Protein AF-A0A0D6DT10-F1 (afdb_monomer)

pLDDT: mean 92.88, std 4.4, range [56.0, 97.75]

Solvent-accessible surface area (backbone atoms only — not comparable to full-atom values): 10261 Å² total; per-residue (Å²): 108,70,69,57,16,37,72,66,61,64,54,64,32,44,37,39,39,22,54,88,89,40,65,42,34,40,38,36,36,39,40,70,41,77,90,78,71,41,82,40,77,80,42,78,51,75,41,80,28,88,82,64,59,60,49,77,50,79,49,78,62,65,81,81,64,60,88,82,42,46,68,58,55,54,50,52,54,51,54,48,50,67,77,39,36,57,45,68,47,79,48,75,49,83,52,97,52,71,89,72,42,43,78,50,74,42,73,57,76,41,91,72,73,77,83,80,85,74,94,73,61,50,49,73,91,77,64,48,75,70,54,50,56,49,48,66,69,72,52,90,57,93,44,71,52,54,36,46,30,67,60,28,47,95,36,47,66,72,53,26,53,50,51,51,63,73,70,52,136

Organism: NCBI:txid98114

Structure (mmCIF, N/CA/C/O backbone):
data_AF-A0A0D6DT10-F1
#
_entry.id   AF-A0A0D6DT10-F1
#
loop_
_atom_site.group_PDB
_atom_site.id
_atom_site.type_symbol
_atom_site.label_atom_id
_atom_site.label_alt_id
_atom_site.label_comp_id
_atom_site.label_asym_id
_atom_site.label_entity_id
_atom_site.label_seq_id
_atom_site.pdbx_PDB_ins_code
_atom_site.Cartn_x
_atom_site.Cartn_y
_atom_site.Cartn_z
_atom_site.occupancy
_atom_site.B_iso_or_equiv
_atom_site.auth_seq_id
_atom_site.auth_comp_id
_atom_site.auth_asym_id
_atom_site.auth_atom_id
_atom_site.pdbx_PDB_model_num
ATOM 1 N N . ALA A 1 1 ? -0.828 5.475 -10.434 1.00 82.50 1 ALA A N 1
ATOM 2 C CA . ALA A 1 1 ? -0.078 4.584 -11.345 1.00 82.50 1 ALA A CA 1
ATOM 3 C C . ALA A 1 1 ? -0.947 4.140 -12.520 1.00 82.50 1 ALA A C 1
ATOM 5 O O . ALA A 1 1 ? -0.648 4.538 -13.633 1.00 82.50 1 ALA A O 1
ATOM 6 N N . LEU A 1 2 ? -2.048 3.417 -12.276 1.00 87.88 2 LEU A N 1
ATOM 7 C CA . LEU A 1 2 ? -2.934 2.885 -13.324 1.00 87.88 2 LEU A CA 1
ATOM 8 C C . LEU A 1 2 ? -3.467 3.962 -14.288 1.00 87.88 2 LEU A C 1
ATOM 10 O O . LEU A 1 2 ? -3.270 3.854 -15.491 1.00 87.88 2 LEU A O 1
ATOM 14 N N . ILE A 1 3 ? -4.045 5.048 -13.764 1.00 90.94 3 ILE A N 1
ATOM 15 C CA . ILE A 1 3 ? -4.567 6.153 -14.592 1.00 90.94 3 ILE A CA 1
ATOM 16 C C . ILE A 1 3 ? -3.462 6.781 -15.460 1.00 90.94 3 ILE A C 1
ATOM 18 O O . ILE A 1 3 ? -3.667 7.004 -16.647 1.00 90.94 3 ILE A O 1
ATOM 22 N N . TRP A 1 4 ? -2.274 7.015 -14.890 1.00 90.81 4 TRP A N 1
ATOM 23 C CA . TRP A 1 4 ? -1.136 7.575 -15.630 1.00 90.81 4 TRP A CA 1
ATOM 24 C C . TRP A 1 4 ? -0.639 6.637 -16.737 1.00 90.81 4 TRP A C 1
ATOM 26 O O . TRP A 1 4 ? -0.363 7.086 -17.844 1.00 90.81 4 TRP A O 1
ATOM 36 N N . SER A 1 5 ? -0.554 5.335 -16.459 1.00 91.75 5 SER A N 1
ATOM 37 C CA . SER A 1 5 ? -0.178 4.317 -17.448 1.00 91.75 5 SER A CA 1
ATOM 38 C C . SER A 1 5 ? -1.147 4.294 -18.628 1.00 91.75 5 SER A C 1
ATOM 40 O O . SER A 1 5 ? -0.705 4.372 -19.774 1.00 91.75 5 SER A O 1
ATOM 42 N N . LYS A 1 6 ? -2.459 4.320 -18.356 1.00 90.19 6 LYS A N 1
ATOM 43 C CA . LYS A 1 6 ? -3.485 4.402 -19.399 1.00 90.19 6 LYS A CA 1
ATOM 44 C C . LYS A 1 6 ? -3.401 5.708 -20.195 1.00 90.19 6 LYS A C 1
ATOM 46 O O . LYS A 1 6 ? -3.507 5.674 -21.411 1.00 90.19 6 LYS A O 1
ATOM 51 N N . MET A 1 7 ? -3.193 6.849 -19.537 1.00 90.81 7 MET A N 1
ATOM 52 C CA . MET A 1 7 ? -3.081 8.143 -20.226 1.00 90.81 7 MET A CA 1
ATOM 53 C C . MET A 1 7 ? -1.830 8.250 -21.106 1.00 90.81 7 MET A C 1
ATOM 55 O O . MET A 1 7 ? -1.911 8.821 -22.185 1.00 90.81 7 MET A O 1
ATOM 59 N N . SER A 1 8 ? -0.690 7.726 -20.646 1.00 91.38 8 SER A N 1
ATOM 60 C CA . SER A 1 8 ? 0.584 7.814 -21.376 1.00 91.38 8 SER A CA 1
ATOM 61 C C . SER A 1 8 ? 0.714 6.757 -22.472 1.00 91.38 8 SER A C 1
ATOM 63 O O . SER A 1 8 ? 1.112 7.071 -23.584 1.00 91.38 8 SER A O 1
ATOM 65 N N . THR A 1 9 ? 0.351 5.505 -22.185 1.00 92.06 9 THR A N 1
ATOM 66 C CA . THR A 1 9 ? 0.598 4.372 -23.098 1.00 92.06 9 THR A CA 1
ATOM 67 C C . THR A 1 9 ? -0.670 3.758 -23.682 1.00 92.06 9 THR A C 1
ATOM 69 O O . THR A 1 9 ? -0.604 3.079 -24.701 1.00 92.06 9 THR A O 1
ATOM 72 N N . GLY A 1 10 ? -1.825 3.945 -23.035 1.00 91.31 10 GLY A N 1
ATOM 73 C CA . GLY A 1 10 ? -3.084 3.297 -23.417 1.00 91.31 10 GLY A CA 1
ATOM 74 C C . GLY A 1 10 ? -3.128 1.783 -23.188 1.00 91.31 10 GLY A C 1
ATOM 75 O O . GLY A 1 10 ? -4.138 1.161 -23.508 1.00 91.31 10 GLY A O 1
ATOM 76 N N . LEU A 1 11 ? -2.063 1.180 -22.650 1.00 93.38 11 LEU A N 1
ATOM 77 C CA . LEU A 1 11 ? -1.957 -0.267 -22.479 1.00 93.38 11 LEU A CA 1
ATOM 78 C C . LEU A 1 11 ? -2.567 -0.725 -21.142 1.00 93.38 11 LEU A C 1
ATOM 80 O O . LEU A 1 11 ? -2.465 -0.008 -20.142 1.00 93.38 11 LEU A O 1
ATOM 84 N N . PRO A 1 12 ? -3.185 -1.921 -21.102 1.00 94.19 12 PRO A N 1
ATOM 85 C CA . PRO A 1 12 ? -3.697 -2.497 -19.865 1.00 94.19 12 PRO A CA 1
ATOM 86 C C . PRO A 1 12 ? -2.550 -2.923 -18.937 1.00 94.19 12 PRO A C 1
ATOM 88 O O . PRO A 1 12 ? -1.416 -3.128 -19.375 1.00 94.19 12 PRO A O 1
ATOM 91 N N . ILE A 1 13 ? -2.856 -3.093 -17.651 1.00 95.38 13 ILE A N 1
ATOM 92 C CA . ILE A 1 13 ? -1.905 -3.592 -16.653 1.00 95.38 13 ILE A CA 1
ATOM 93 C C . ILE A 1 13 ? -2.109 -5.084 -16.401 1.00 95.38 13 ILE A C 1
ATOM 95 O O . ILE A 1 13 ? -3.240 -5.572 -16.381 1.00 95.38 13 ILE A O 1
ATOM 99 N N . ASP A 1 14 ? -1.012 -5.790 -16.147 1.00 96.69 14 ASP A N 1
ATOM 100 C CA . ASP A 1 14 ? -1.026 -7.221 -15.857 1.00 96.69 14 ASP A CA 1
ATOM 101 C C . ASP A 1 14 ? -0.772 -7.440 -14.359 1.00 96.69 14 ASP A C 1
ATOM 103 O O . ASP A 1 14 ? 0.207 -6.952 -13.788 1.00 96.69 14 ASP A O 1
ATOM 107 N N . ILE A 1 15 ? -1.686 -8.153 -13.702 1.00 97.00 15 ILE A N 1
ATOM 108 C CA . ILE A 1 15 ? -1.659 -8.422 -12.263 1.00 97.00 15 ILE A CA 1
ATOM 109 C C . ILE A 1 15 ? -1.659 -9.931 -12.049 1.00 97.00 15 ILE A C 1
ATOM 111 O O . ILE A 1 15 ? -2.527 -10.641 -12.554 1.00 97.00 15 ILE A O 1
ATOM 115 N N . LYS A 1 16 ? -0.718 -10.416 -11.242 1.00 96.94 16 LYS A N 1
ATOM 116 C CA . LYS A 1 16 ? -0.631 -11.810 -10.805 1.00 96.94 16 LYS A CA 1
ATOM 117 C C . LYS A 1 16 ? -0.669 -11.849 -9.282 1.00 96.94 16 LYS A C 1
ATOM 119 O O . LYS A 1 16 ? 0.115 -11.159 -8.639 1.00 96.94 16 LYS A O 1
ATOM 124 N N . SER A 1 17 ? -1.568 -12.627 -8.685 1.00 97.38 17 SER A N 1
ATOM 125 C CA . SER A 1 17 ? -1.708 -12.688 -7.224 1.00 97.38 17 SER A CA 1
ATOM 126 C C . SER A 1 17 ? -2.089 -14.079 -6.723 1.00 97.38 17 SER A C 1
ATOM 128 O O . SER A 1 17 ? -2.805 -14.816 -7.401 1.00 97.38 17 SER A O 1
ATOM 130 N N . SER A 1 18 ? -1.599 -14.431 -5.535 1.00 97.31 18 SER A N 1
ATOM 131 C CA . SER A 1 18 ? -1.926 -15.665 -4.817 1.00 97.31 18 SER A CA 1
ATOM 132 C C . SER A 1 18 ? -1.824 -15.441 -3.308 1.00 97.31 18 SER A C 1
ATOM 134 O O . SER A 1 18 ? -0.852 -14.854 -2.816 1.00 97.31 18 SER A O 1
ATOM 136 N N . MET A 1 19 ? -2.828 -15.892 -2.558 1.00 95.62 19 MET A N 1
ATOM 137 C CA . MET A 1 19 ? -2.818 -15.838 -1.096 1.00 95.62 19 MET A CA 1
ATOM 138 C C . MET A 1 19 ? -2.068 -17.033 -0.504 1.00 95.62 19 MET A C 1
ATOM 140 O O . MET A 1 19 ? -1.939 -18.095 -1.109 1.00 95.62 19 MET A O 1
ATOM 144 N N . LYS A 1 20 ? -1.600 -16.884 0.738 1.00 93.62 20 LYS A N 1
ATOM 145 C CA . LYS A 1 20 ? -0.969 -17.988 1.466 1.00 93.62 20 LYS A CA 1
ATOM 146 C C . LYS A 1 20 ? -1.951 -19.160 1.597 1.00 93.62 20 LYS A C 1
ATOM 148 O O . LYS A 1 20 ? -3.028 -18.989 2.159 1.00 93.62 20 LYS A O 1
ATOM 153 N N . GLY A 1 21 ? -1.550 -20.336 1.115 1.00 90.75 21 GLY A N 1
ATOM 154 C CA . GLY A 1 21 ? -2.367 -21.554 1.147 1.00 90.75 21 GLY A CA 1
ATOM 155 C C . GLY A 1 21 ? -3.313 -21.734 -0.045 1.00 90.75 21 GLY A C 1
ATOM 156 O O . GLY A 1 21 ? -4.045 -22.716 -0.056 1.00 90.75 21 GLY A O 1
ATOM 157 N N . GLN A 1 22 ? -3.304 -20.835 -1.037 1.00 92.62 22 GLN A N 1
ATOM 158 C CA . GLN A 1 22 ? -4.016 -21.055 -2.299 1.00 92.62 22 GLN A CA 1
ATOM 159 C C . GLN A 1 22 ? -3.207 -21.946 -3.250 1.00 92.62 22 GLN A C 1
ATOM 161 O O . GLN A 1 22 ? -2.000 -21.769 -3.436 1.00 92.62 22 GLN A O 1
ATOM 166 N N . ASP A 1 23 ? -3.912 -22.882 -3.875 1.00 94.25 23 ASP A N 1
ATOM 167 C CA . ASP A 1 23 ? -3.436 -23.850 -4.866 1.00 94.25 23 ASP A CA 1
ATOM 168 C C . ASP A 1 23 ? -3.498 -23.324 -6.307 1.00 94.25 23 ASP A C 1
ATOM 170 O O . ASP A 1 23 ? -3.044 -23.997 -7.227 1.00 94.25 23 ASP A O 1
ATOM 174 N N . TYR A 1 24 ? -3.977 -22.094 -6.509 1.00 95.44 24 TYR A N 1
ATOM 175 C CA . TYR A 1 24 ? -3.975 -21.413 -7.799 1.00 95.44 24 TYR A CA 1
ATOM 176 C C . TYR A 1 24 ? -3.414 -19.992 -7.702 1.00 95.44 24 TYR A C 1
ATOM 178 O O . TYR A 1 24 ? -3.505 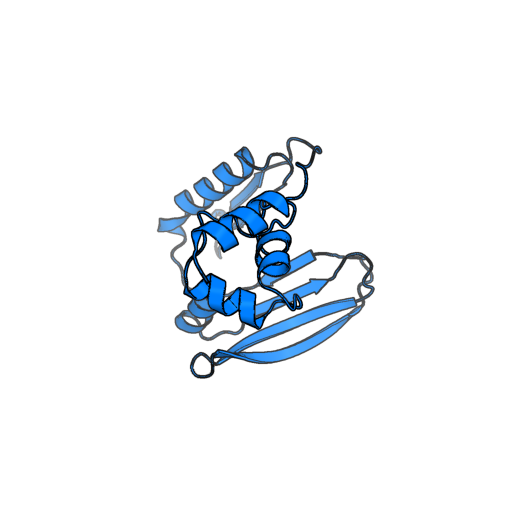-19.316 -6.678 1.00 95.44 24 TYR A O 1
ATOM 186 N N . ILE A 1 25 ? -2.868 -19.512 -8.814 1.00 97.12 25 ILE A N 1
ATOM 187 C CA . ILE A 1 25 ? -2.489 -18.125 -9.037 1.00 97.12 25 ILE A CA 1
ATOM 188 C C . ILE A 1 25 ? -3.535 -17.485 -9.942 1.00 97.12 25 ILE A C 1
ATOM 190 O O . IL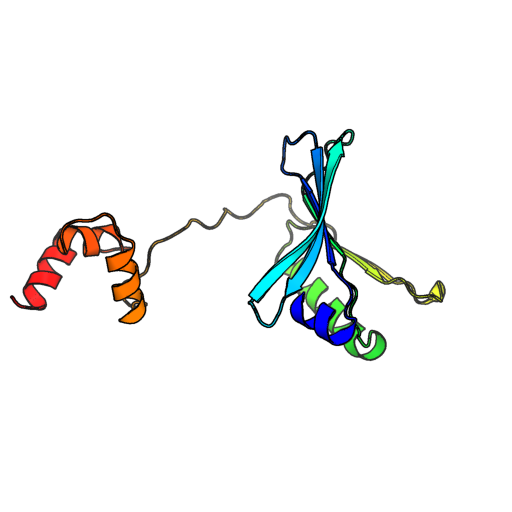E A 1 25 ? -3.864 -18.008 -11.005 1.00 97.12 25 ILE A O 1
ATOM 194 N N . THR A 1 26 ? -4.036 -16.324 -9.535 1.00 97.12 26 THR A N 1
ATOM 195 C CA . THR A 1 26 ? -4.947 -15.528 -10.358 1.00 97.12 26 THR A CA 1
ATOM 196 C C . THR A 1 26 ? -4.147 -14.562 -11.218 1.00 97.12 26 THR A C 1
ATOM 198 O O . THR A 1 26 ? -3.334 -13.798 -10.693 1.00 97.12 26 THR A O 1
ATOM 201 N N . PHE A 1 27 ? -4.393 -14.582 -12.524 1.00 97.75 27 PHE A N 1
ATOM 202 C CA . PHE A 1 27 ? -3.902 -13.588 -13.469 1.00 97.75 27 PHE A CA 1
ATOM 203 C C . PHE A 1 27 ? -5.063 -12.716 -13.949 1.00 97.75 27 PHE A C 1
ATOM 205 O O . PHE A 1 27 ? -6.125 -13.225 -14.311 1.00 97.75 27 PHE A O 1
ATOM 212 N N . CYS A 1 28 ? -4.860 -11.402 -13.955 1.00 97.19 28 CYS A N 1
ATOM 213 C CA . CYS A 1 28 ? -5.837 -10.425 -14.410 1.00 97.19 28 CYS A CA 1
ATOM 214 C C . CYS A 1 28 ? -5.160 -9.375 -15.293 1.00 97.19 28 CYS A C 1
ATOM 216 O O . CYS A 1 28 ? -4.238 -8.692 -14.844 1.00 97.19 28 CYS A O 1
ATOM 218 N N . ARG A 1 29 ? -5.652 -9.223 -16.527 1.00 96.56 29 ARG A N 1
ATOM 219 C CA . ARG A 1 29 ? -5.341 -8.084 -17.392 1.00 96.56 29 ARG A CA 1
ATOM 220 C C . ARG A 1 29 ? -6.428 -7.038 -17.221 1.00 96.56 29 ARG A C 1
ATOM 222 O O . ARG A 1 29 ? -7.563 -7.229 -17.671 1.00 96.56 29 ARG A O 1
ATOM 229 N N . LEU A 1 30 ? -6.071 -5.951 -16.555 1.00 94.94 30 LEU A N 1
ATOM 230 C CA . LEU A 1 30 ? -6.995 -4.929 -16.091 1.00 94.94 30 LEU A CA 1
ATOM 231 C C . LEU A 1 30 ? -6.771 -3.612 -16.831 1.00 94.94 30 LEU A C 1
ATOM 233 O O . LEU A 1 30 ? -5.649 -3.131 -16.961 1.00 94.94 30 LEU A O 1
ATOM 237 N N . ASP A 1 31 ? -7.868 -2.996 -17.240 1.00 94.06 31 ASP A N 1
ATOM 238 C CA . ASP A 1 31 ? -7.933 -1.627 -17.730 1.00 94.06 31 ASP A CA 1
ATOM 239 C C . ASP A 1 31 ? -9.024 -0.853 -16.957 1.00 94.06 31 ASP A C 1
ATOM 241 O O . ASP A 1 31 ? -9.778 -1.439 -16.179 1.00 94.06 31 ASP A O 1
ATOM 245 N N . ILE A 1 32 ? -9.107 0.468 -17.115 1.00 93.25 32 ILE A N 1
ATOM 246 C CA . ILE A 1 32 ? -10.135 1.314 -16.483 1.00 93.25 32 ILE A CA 1
ATOM 247 C C . ILE A 1 32 ? -10.921 2.111 -17.523 1.00 93.25 32 ILE A C 1
ATOM 249 O O . ILE A 1 32 ? -10.339 2.793 -18.364 1.00 93.25 32 ILE A O 1
ATOM 253 N N . ASP A 1 33 ? -12.249 2.089 -17.451 1.00 91.50 33 ASP A N 1
ATOM 254 C CA . ASP A 1 33 ? -13.083 3.094 -18.110 1.00 91.50 33 ASP A CA 1
ATOM 255 C C . ASP A 1 33 ? -13.074 4.359 -17.240 1.00 91.50 33 ASP A C 1
ATOM 257 O O . ASP A 1 33 ? -13.702 4.413 -16.180 1.00 91.50 33 ASP A O 1
ATOM 261 N N . ILE A 1 34 ? -12.321 5.372 -17.677 1.00 88.69 34 ILE A N 1
ATOM 262 C CA . ILE A 1 34 ? -12.143 6.629 -16.939 1.00 88.69 34 ILE A CA 1
ATOM 263 C C . ILE A 1 34 ? -13.426 7.460 -16.844 1.00 88.69 34 ILE A C 1
ATOM 265 O O . ILE A 1 34 ? -13.577 8.212 -15.887 1.00 88.69 34 ILE A O 1
ATOM 269 N N . HIS A 1 35 ? -14.351 7.335 -17.801 1.00 90.94 35 HIS A N 1
ATOM 270 C CA . HIS A 1 35 ? -15.580 8.130 -17.810 1.00 90.94 35 HIS A CA 1
ATOM 271 C C . HIS A 1 35 ? -16.588 7.582 -16.811 1.00 90.94 35 HIS A C 1
ATOM 273 O O . HIS A 1 35 ? -17.238 8.341 -16.096 1.00 90.94 35 HIS A O 1
ATOM 279 N N . LYS A 1 36 ? -16.704 6.254 -16.754 1.00 94.12 36 LYS A N 1
ATOM 280 C CA . LYS A 1 36 ? -17.612 5.569 -15.830 1.00 94.12 36 LYS A CA 1
ATOM 281 C C . LYS A 1 36 ? -16.969 5.262 -14.478 1.00 94.12 36 LYS A C 1
ATOM 283 O O . LYS A 1 36 ? -17.679 4.869 -13.560 1.00 94.12 36 LYS A O 1
ATOM 288 N N . ASN A 1 37 ? -15.651 5.43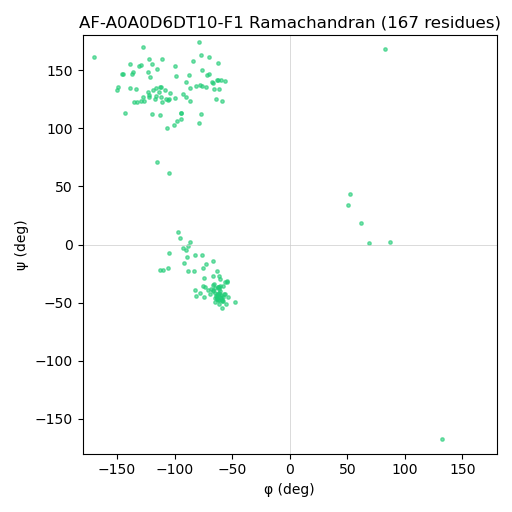4 -14.356 1.00 92.50 37 ASN A N 1
ATOM 289 C CA . ASN A 1 37 ? -14.858 5.031 -13.196 1.00 92.50 37 ASN A CA 1
ATOM 290 C C . ASN A 1 37 ? -15.088 3.552 -12.821 1.00 92.50 37 ASN A C 1
ATOM 292 O O . ASN A 1 37 ? -15.263 3.210 -11.651 1.00 92.50 37 ASN A O 1
ATOM 296 N N . VAL A 1 38 ? -15.120 2.674 -13.831 1.00 94.56 38 VAL A N 1
ATOM 297 C CA . VAL A 1 38 ? -15.306 1.226 -13.645 1.00 94.56 38 VAL A CA 1
ATOM 298 C C . VAL A 1 38 ? -14.129 0.439 -14.222 1.00 94.56 38 VAL A C 1
ATOM 300 O O . VAL A 1 38 ? -13.573 0.830 -15.252 1.00 94.56 38 VAL A O 1
ATOM 303 N N . PRO A 1 39 ? -13.728 -0.672 -13.582 1.00 93.94 39 PRO A N 1
ATOM 304 C CA . PRO A 1 39 ? -12.712 -1.554 -14.135 1.00 93.94 39 PRO A CA 1
ATOM 305 C C . PRO A 1 39 ? -13.234 -2.259 -15.393 1.00 93.94 39 PRO A C 1
ATOM 307 O O . PRO A 1 39 ? -14.369 -2.731 -15.433 1.00 93.94 39 PRO A O 1
ATOM 310 N N . HIS A 1 40 ? -12.374 -2.381 -16.396 1.00 93.56 40 HIS A N 1
ATOM 311 C CA . HIS A 1 40 ? -12.595 -3.167 -17.600 1.00 93.56 40 HIS A CA 1
ATOM 312 C C . HIS A 1 40 ? -11.620 -4.350 -17.608 1.00 93.56 40 HIS A C 1
ATOM 314 O O . HIS A 1 40 ? -10.406 -4.179 -17.704 1.00 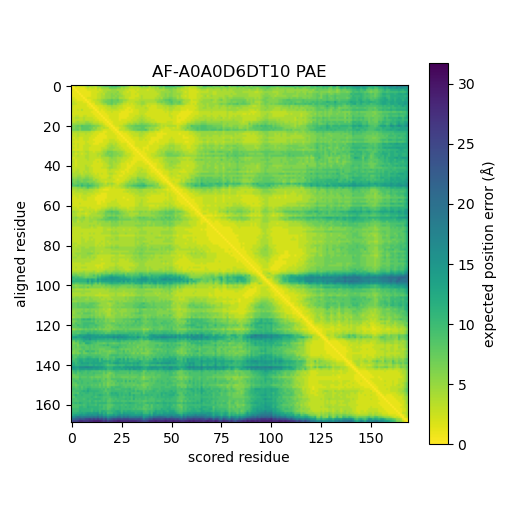93.56 40 HIS A O 1
ATOM 320 N N . ILE A 1 41 ? -12.149 -5.562 -17.448 1.00 95.62 41 ILE A N 1
ATOM 321 C CA . ILE A 1 41 ? -11.350 -6.786 -17.334 1.00 95.62 41 ILE A CA 1
ATOM 322 C C . ILE A 1 41 ? -11.228 -7.414 -18.722 1.00 95.62 41 ILE A C 1
ATOM 324 O O . ILE A 1 41 ? -12.216 -7.894 -19.270 1.00 95.62 41 ILE A O 1
ATOM 328 N N . HIS A 1 42 ? -10.016 -7.434 -19.275 1.00 94.06 42 HIS A N 1
ATOM 329 C CA . HIS A 1 42 ? -9.752 -8.042 -20.582 1.00 94.06 42 HIS A CA 1
ATOM 330 C C . HIS A 1 42 ? -9.570 -9.556 -20.483 1.00 94.06 42 HIS A C 1
ATOM 332 O O . HIS A 1 42 ? -9.991 -10.299 -21.364 1.00 94.06 42 HIS A O 1
ATOM 338 N N . LEU A 1 43 ? -8.900 -10.005 -19.424 1.00 96.06 43 LEU A N 1
ATOM 339 C CA . LEU A 1 43 ? -8.628 -11.411 -19.169 1.00 96.06 43 LEU A CA 1
ATOM 340 C C . LEU A 1 43 ? -8.582 -11.630 -17.665 1.00 96.06 43 LEU A C 1
ATOM 342 O O . LEU A 1 43 ? -7.960 -10.853 -16.943 1.00 96.06 43 LEU A O 1
ATOM 346 N N . HIS A 1 44 ? -9.224 -12.695 -17.207 1.00 97.06 44 HIS A N 1
ATOM 347 C CA . HIS A 1 44 ? -9.161 -13.134 -15.826 1.00 97.06 44 HIS A CA 1
ATOM 348 C C . HIS A 1 44 ? -9.154 -14.656 -15.811 1.00 97.06 44 HIS A C 1
ATOM 350 O O . HIS A 1 44 ? -10.128 -15.294 -16.201 1.00 97.06 44 HIS A O 1
ATOM 356 N N . GLU A 1 45 ? -8.035 -15.228 -15.388 1.00 97.12 45 GLU A N 1
ATOM 357 C CA . GLU A 1 45 ? -7.821 -16.667 -15.405 1.00 97.12 45 GLU A CA 1
ATOM 358 C C . GLU A 1 45 ? -7.121 -17.133 -14.132 1.00 97.12 45 GLU A C 1
ATOM 360 O O . GLU A 1 45 ? -6.418 -16.377 -13.454 1.00 97.12 45 GLU A O 1
ATOM 365 N N . LYS A 1 46 ? -7.328 -18.406 -13.813 1.00 96.75 46 LYS A N 1
ATOM 366 C CA . LYS A 1 46 ? -6.655 -19.094 -12.718 1.00 96.75 46 LYS A CA 1
ATOM 367 C C . LYS A 1 46 ? -5.722 -20.131 -13.318 1.00 96.75 46 LYS A C 1
ATOM 369 O O . LYS A 1 46 ? -6.105 -20.835 -14.247 1.00 96.75 46 LYS A O 1
ATOM 374 N N . ARG A 1 47 ? -4.505 -20.201 -12.792 1.00 94.81 47 ARG A N 1
ATOM 375 C CA . ARG A 1 47 ? -3.494 -21.193 -13.166 1.00 94.81 47 ARG A CA 1
ATOM 376 C C . ARG A 1 47 ? -3.064 -21.951 -11.921 1.00 94.81 47 ARG A C 1
ATOM 378 O O . ARG A 1 47 ? -3.036 -21.353 -10.849 1.00 94.81 47 ARG A O 1
ATOM 385 N N . ASP A 1 48 ? -2.700 -23.216 -12.058 1.00 94.88 48 ASP A N 1
ATOM 386 C CA . ASP A 1 48 ? -2.261 -24.026 -10.919 1.00 94.88 48 ASP A CA 1
ATOM 387 C C . ASP A 1 48 ? -0.984 -23.454 -10.276 1.00 94.88 48 ASP A C 1
ATOM 389 O O . ASP A 1 48 ? -0.085 -22.951 -10.957 1.00 94.88 48 ASP A O 1
ATOM 393 N N . ASN A 1 49 ? -0.910 -23.509 -8.946 1.00 94.69 49 ASN A N 1
ATOM 394 C CA . ASN A 1 49 ? 0.182 -22.977 -8.132 1.00 94.69 49 ASN A CA 1
ATOM 395 C C . ASN A 1 49 ? 1.084 -24.096 -7.598 1.00 94.69 49 ASN A C 1
ATOM 397 O O . ASN A 1 49 ? 1.226 -24.277 -6.386 1.00 94.69 49 ASN A O 1
ATOM 401 N N . ASN A 1 50 ? 1.706 -24.842 -8.508 1.00 91.88 50 ASN A N 1
ATOM 402 C CA . ASN A 1 50 ? 2.558 -25.982 -8.149 1.00 91.88 50 ASN A CA 1
ATOM 403 C C . ASN A 1 50 ? 3.774 -25.578 -7.292 1.00 91.88 50 ASN A C 1
ATOM 405 O O . ASN A 1 50 ? 4.243 -26.365 -6.478 1.00 91.88 50 ASN A O 1
ATOM 409 N N . ASP A 1 51 ? 4.245 -24.335 -7.431 1.00 91.56 51 ASP A N 1
ATOM 410 C CA . ASP A 1 51 ? 5.401 -23.803 -6.698 1.00 91.56 51 ASP A CA 1
ATOM 411 C C . ASP A 1 51 ? 5.036 -23.216 -5.319 1.00 91.56 51 ASP A C 1
ATOM 413 O O . ASP A 1 51 ? 5.898 -22.658 -4.636 1.00 91.56 51 ASP A O 1
ATOM 417 N N . HIS A 1 52 ? 3.759 -23.277 -4.914 1.00 92.69 52 HIS A N 1
ATOM 418 C CA . HIS A 1 52 ? 3.238 -22.646 -3.693 1.00 92.69 52 HIS A CA 1
ATOM 419 C C . HIS A 1 52 ? 3.617 -21.159 -3.555 1.00 92.69 52 HIS A C 1
ATOM 421 O O . HIS A 1 52 ? 3.813 -20.636 -2.451 1.00 92.69 52 HIS A O 1
ATOM 427 N N . TRP A 1 53 ? 3.706 -20.450 -4.682 1.00 95.50 53 TRP A N 1
ATOM 428 C CA . TRP A 1 53 ? 4.013 -19.027 -4.703 1.00 95.50 53 TRP A CA 1
ATOM 429 C C . TRP A 1 53 ? 2.878 -18.227 -4.061 1.00 95.50 53 TRP A C 1
ATOM 431 O O . TRP A 1 53 ? 1.698 -18.494 -4.294 1.00 95.50 53 TRP A O 1
ATOM 441 N N . HIS A 1 54 ? 3.233 -17.214 -3.276 1.00 96.00 54 HIS A N 1
ATOM 442 C CA . HIS A 1 54 ? 2.281 -16.294 -2.669 1.00 96.00 54 HIS A CA 1
ATOM 443 C C . HIS A 1 54 ? 2.790 -14.857 -2.770 1.00 96.00 54 HIS A C 1
ATOM 445 O O . HIS A 1 54 ? 3.988 -14.588 -2.665 1.00 96.00 54 HIS A O 1
ATOM 451 N N . GLY A 1 55 ? 1.868 -13.913 -2.911 1.00 96.62 55 GLY A N 1
ATOM 452 C CA . GLY A 1 55 ? 2.177 -12.499 -3.071 1.00 96.62 55 GLY A CA 1
ATOM 453 C C . GLY A 1 55 ? 1.399 -11.878 -4.218 1.00 96.62 55 GLY A C 1
ATOM 454 O O . GLY A 1 55 ? 0.452 -12.464 -4.736 1.00 96.62 55 GLY A O 1
ATOM 455 N N . ALA A 1 56 ? 1.812 -10.673 -4.595 1.00 97.12 56 ALA A N 1
ATOM 456 C CA . ALA A 1 56 ? 1.251 -9.940 -5.714 1.00 97.12 56 ALA A CA 1
ATOM 457 C C . ALA A 1 56 ? 2.386 -9.380 -6.573 1.00 97.12 56 ALA A C 1
ATOM 459 O O . ALA A 1 56 ? 3.339 -8.790 -6.061 1.00 97.12 56 ALA A O 1
ATOM 460 N N . GLU A 1 57 ? 2.264 -9.560 -7.878 1.00 96.31 57 GLU A N 1
ATOM 461 C CA . GLU A 1 57 ? 3.124 -8.992 -8.901 1.00 96.31 57 GLU A CA 1
ATOM 462 C C . GLU A 1 57 ? 2.261 -8.104 -9.797 1.00 96.31 57 GLU A C 1
ATOM 464 O O . GLU A 1 57 ? 1.161 -8.483 -10.203 1.00 96.31 57 GLU A O 1
ATOM 469 N N . ILE A 1 58 ? 2.752 -6.897 -10.068 1.00 96.25 58 ILE A N 1
ATOM 470 C CA . ILE A 1 58 ? 2.053 -5.895 -10.867 1.00 96.25 58 ILE A CA 1
ATOM 471 C C . ILE A 1 58 ? 3.022 -5.418 -11.939 1.00 96.25 58 ILE A C 1
ATOM 473 O O . ILE A 1 58 ? 4.107 -4.923 -11.626 1.00 96.25 58 ILE A O 1
ATOM 477 N N . GLN A 1 59 ? 2.611 -5.546 -13.194 1.00 95.62 59 GLN A N 1
ATOM 478 C CA . GLN A 1 59 ? 3.357 -5.094 -14.357 1.00 95.62 59 GLN A CA 1
ATOM 479 C C . GLN A 1 59 ? 2.614 -3.926 -15.000 1.00 95.62 59 GLN A C 1
ATOM 481 O O . GLN A 1 59 ? 1.415 -3.996 -15.273 1.00 95.62 59 GLN A O 1
ATOM 486 N N . VAL A 1 60 ? 3.331 -2.823 -15.203 1.00 94.69 60 VAL A N 1
ATOM 487 C CA . VAL A 1 60 ? 2.774 -1.576 -15.730 1.00 94.69 60 VAL A CA 1
ATOM 488 C C . VAL A 1 60 ? 3.755 -0.995 -16.731 1.00 94.69 60 VAL A C 1
ATOM 490 O O . VAL A 1 60 ? 4.949 -0.904 -16.444 1.00 94.69 60 VAL A O 1
ATOM 493 N N . ILE A 1 61 ? 3.240 -0.556 -17.876 1.00 94.31 61 ILE A N 1
ATOM 494 C CA . ILE A 1 61 ? 4.014 0.171 -18.880 1.00 94.31 61 ILE A CA 1
ATOM 495 C C . ILE A 1 61 ? 3.710 1.657 -18.704 1.00 94.31 61 ILE A C 1
ATOM 497 O O . ILE A 1 61 ? 2.551 2.069 -18.651 1.00 94.31 61 ILE A O 1
ATOM 501 N N . ILE A 1 62 ? 4.755 2.461 -18.541 1.00 93.62 62 ILE A N 1
ATOM 502 C CA . ILE A 1 62 ? 4.645 3.911 -18.374 1.00 93.62 62 ILE A CA 1
ATOM 503 C C . ILE A 1 62 ? 5.702 4.606 -19.215 1.00 93.62 62 ILE A C 1
ATOM 505 O O . ILE A 1 62 ? 6.818 4.108 -19.364 1.00 93.62 62 ILE A O 1
ATOM 509 N N . GLU A 1 63 ? 5.373 5.800 -19.688 1.00 91.62 63 GLU A N 1
ATOM 510 C CA . GLU A 1 63 ? 6.374 6.726 -20.202 1.00 91.62 63 GLU A CA 1
ATOM 511 C C . GLU A 1 63 ? 7.107 7.412 -19.039 1.00 91.62 63 GLU A C 1
ATOM 513 O O . GLU A 1 63 ? 6.497 7.827 -18.046 1.00 91.62 63 GLU A O 1
ATOM 518 N N . GLY A 1 64 ? 8.432 7.533 -19.144 1.00 89.69 64 GLY A N 1
ATOM 519 C CA . GLY A 1 64 ? 9.252 8.171 -18.118 1.00 89.69 64 GLY A CA 1
ATOM 520 C C . GLY A 1 64 ? 10.700 8.407 -18.545 1.00 89.69 64 GLY A C 1
ATOM 521 O O . GLY A 1 64 ? 11.211 7.779 -19.469 1.00 89.69 64 GLY A O 1
ATOM 522 N N . ASN A 1 65 ? 11.384 9.313 -17.839 1.00 91.38 65 ASN A N 1
ATOM 523 C CA . ASN A 1 65 ? 12.788 9.649 -18.082 1.00 91.38 65 ASN A CA 1
ATOM 524 C C . ASN A 1 65 ? 13.691 9.069 -16.984 1.00 91.38 65 ASN A C 1
ATOM 526 O O . ASN A 1 65 ? 13.827 9.632 -15.892 1.00 91.38 65 ASN A O 1
ATOM 530 N N . TRP A 1 66 ? 14.333 7.940 -17.285 1.00 90.12 66 TRP A N 1
ATOM 531 C CA . TRP A 1 66 ? 15.249 7.280 -16.356 1.00 90.12 66 TRP A CA 1
ATOM 532 C C . TRP A 1 66 ? 16.475 8.135 -16.018 1.00 90.12 66 TRP A C 1
ATOM 534 O O . TRP A 1 66 ? 16.824 8.262 -14.846 1.00 90.12 66 TRP A O 1
ATOM 544 N N . THR A 1 67 ? 17.116 8.746 -17.016 1.00 88.50 67 THR A N 1
ATOM 545 C CA . THR A 1 67 ? 18.369 9.498 -16.847 1.00 88.50 67 THR A CA 1
ATOM 546 C C . THR A 1 67 ? 18.216 10.625 -15.827 1.00 88.50 67 THR A C 1
ATOM 548 O O . THR A 1 67 ? 19.068 10.789 -14.954 1.00 88.50 67 THR A O 1
ATOM 551 N N . THR A 1 68 ? 17.097 11.351 -15.877 1.00 92.62 68 THR A N 1
ATOM 552 C CA . THR A 1 68 ? 16.814 12.467 -14.964 1.00 92.62 68 THR A CA 1
ATOM 553 C C . THR A 1 68 ? 16.405 12.003 -13.563 1.00 92.62 68 THR A C 1
ATOM 555 O O . THR A 1 68 ? 16.757 12.646 -12.572 1.00 92.62 68 THR A O 1
ATOM 558 N N . HIS A 1 69 ? 15.667 10.895 -13.443 1.00 92.94 69 HIS A N 1
ATOM 559 C CA . HIS A 1 69 ? 15.043 10.491 -12.175 1.00 92.94 69 HIS A CA 1
ATOM 560 C C . HIS A 1 69 ? 15.732 9.332 -11.448 1.00 92.94 69 HIS A C 1
ATOM 562 O O . HIS A 1 69 ? 15.398 9.067 -10.290 1.00 92.94 69 HIS A O 1
ATOM 568 N N . ARG A 1 70 ? 16.734 8.690 -12.060 1.00 92.38 70 ARG A N 1
ATOM 569 C CA . ARG A 1 70 ? 17.508 7.586 -11.470 1.00 92.38 70 ARG A CA 1
ATOM 570 C C . ARG A 1 70 ? 17.976 7.895 -10.050 1.00 92.38 70 ARG A C 1
ATOM 572 O O . ARG A 1 70 ? 17.780 7.081 -9.152 1.00 92.38 70 ARG A O 1
ATOM 579 N N . SER A 1 71 ? 18.578 9.064 -9.827 1.00 94.06 71 SER A N 1
ATOM 580 C CA . SER A 1 71 ? 19.107 9.446 -8.510 1.00 94.06 71 SER A CA 1
ATOM 581 C C . SER A 1 71 ? 18.015 9.501 -7.438 1.00 94.06 71 SER A C 1
ATOM 583 O O . SER A 1 71 ? 18.227 9.011 -6.330 1.00 94.06 71 SER A O 1
ATOM 585 N N . ARG A 1 72 ? 16.828 10.017 -7.780 1.00 96.12 72 ARG A N 1
ATOM 586 C CA . ARG A 1 72 ? 15.677 10.125 -6.872 1.00 96.12 72 ARG A CA 1
ATOM 587 C C . ARG A 1 72 ? 15.094 8.757 -6.529 1.00 96.12 72 ARG A C 1
ATOM 589 O O . ARG A 1 72 ? 14.829 8.494 -5.361 1.00 96.12 72 ARG A O 1
ATOM 596 N N . ILE A 1 73 ? 14.964 7.872 -7.518 1.00 94.56 73 ILE A N 1
ATOM 597 C CA . ILE A 1 73 ? 14.482 6.496 -7.312 1.00 94.56 73 ILE A CA 1
ATOM 598 C C . ILE A 1 73 ? 15.426 5.746 -6.368 1.00 94.56 73 ILE A C 1
ATOM 600 O O . ILE A 1 73 ? 14.991 5.144 -5.388 1.00 94.56 73 ILE A O 1
ATOM 604 N N . LEU A 1 74 ? 16.736 5.829 -6.616 1.00 94.62 74 LEU A N 1
ATOM 605 C CA . LEU A 1 74 ? 17.731 5.185 -5.760 1.00 94.62 74 LEU A CA 1
ATOM 606 C C . LEU A 1 74 ? 17.758 5.780 -4.351 1.00 94.62 74 LEU A C 1
ATOM 608 O O . LEU A 1 74 ? 17.940 5.042 -3.386 1.00 94.62 74 LEU A O 1
ATOM 612 N N . HIS A 1 75 ? 17.569 7.093 -4.223 1.00 96.50 75 HIS A N 1
ATOM 613 C CA . HIS A 1 75 ? 17.481 7.753 -2.926 1.00 96.50 75 HIS A CA 1
ATOM 614 C C . HIS A 1 75 ? 16.270 7.263 -2.125 1.00 96.50 75 HIS A C 1
ATOM 616 O O . HIS A 1 75 ? 16.435 6.868 -0.974 1.00 96.50 75 HIS A O 1
ATOM 622 N N . TYR A 1 76 ? 15.093 7.188 -2.751 1.00 96.75 76 TYR A N 1
ATOM 623 C CA . TYR A 1 76 ? 13.884 6.651 -2.127 1.00 96.75 76 TYR A CA 1
ATOM 624 C C . TYR A 1 76 ? 14.079 5.203 -1.656 1.00 96.75 76 TYR A C 1
ATOM 626 O O . TYR A 1 76 ? 13.833 4.888 -0.495 1.00 96.75 76 TYR A O 1
ATOM 634 N N . MET A 1 77 ? 14.616 4.330 -2.517 1.00 95.75 77 MET A N 1
ATOM 635 C CA . MET A 1 77 ? 14.871 2.928 -2.154 1.00 95.75 77 MET A CA 1
ATOM 636 C C . MET A 1 77 ? 15.871 2.798 -0.996 1.00 95.75 77 MET A C 1
ATOM 638 O O . MET A 1 77 ? 15.705 1.940 -0.131 1.00 95.75 77 MET A O 1
ATOM 642 N N . ARG A 1 78 ? 16.888 3.670 -0.941 1.00 95.44 78 ARG A N 1
ATOM 643 C CA . ARG A 1 78 ? 17.834 3.733 0.185 1.00 95.44 78 ARG A CA 1
ATOM 644 C C . ARG A 1 78 ? 17.149 4.165 1.477 1.00 95.44 78 ARG A C 1
ATOM 646 O O . ARG A 1 78 ? 17.368 3.525 2.498 1.00 95.44 78 ARG A O 1
ATOM 653 N N . GLN A 1 79 ? 16.323 5.211 1.438 1.00 97.06 79 GLN A N 1
ATOM 654 C CA . GLN A 1 79 ? 15.564 5.666 2.606 1.00 97.06 79 GLN A CA 1
ATOM 655 C C . GLN A 1 79 ? 14.645 4.557 3.128 1.00 97.06 79 GLN A C 1
ATOM 657 O O . GLN A 1 79 ? 14.667 4.270 4.323 1.00 97.06 79 GLN A O 1
ATOM 662 N N . MET A 1 80 ? 13.928 3.869 2.232 1.00 96.69 80 MET A N 1
ATOM 663 C CA . MET A 1 80 ? 13.091 2.719 2.586 1.00 96.69 80 MET A CA 1
ATOM 664 C C . MET A 1 80 ? 13.906 1.605 3.248 1.00 96.69 80 MET A C 1
ATOM 666 O O . MET A 1 80 ? 13.548 1.143 4.326 1.00 96.69 80 MET A O 1
ATOM 670 N N . ALA A 1 81 ? 15.050 1.228 2.671 1.00 95.69 81 ALA A N 1
ATOM 671 C CA . ALA A 1 81 ? 15.926 0.210 3.248 1.00 95.69 81 ALA A CA 1
ATOM 672 C C . ALA A 1 81 ? 16.454 0.566 4.652 1.00 95.69 81 ALA A C 1
ATOM 674 O O . ALA A 1 81 ? 16.705 -0.339 5.446 1.00 95.69 81 ALA A O 1
ATOM 675 N N . VAL A 1 82 ? 16.612 1.857 4.965 1.00 95.44 82 VAL A N 1
ATOM 676 C CA . VAL A 1 82 ? 17.030 2.324 6.297 1.00 95.44 82 VAL A CA 1
ATOM 677 C C . VAL A 1 82 ? 15.894 2.202 7.316 1.00 95.44 82 VAL A C 1
ATOM 679 O O . VAL A 1 82 ? 16.130 1.720 8.421 1.00 95.44 82 VAL A O 1
ATOM 682 N N . ILE A 1 83 ? 14.668 2.605 6.961 1.00 96.38 83 ILE A N 1
ATOM 683 C CA . ILE A 1 83 ? 13.532 2.618 7.902 1.00 96.38 83 ILE A CA 1
ATOM 684 C C . ILE A 1 83 ? 12.833 1.258 8.045 1.00 96.38 83 ILE A C 1
ATOM 686 O O . ILE A 1 83 ? 12.201 1.005 9.069 1.00 96.38 83 ILE A O 1
ATOM 690 N N . THR A 1 84 ? 12.948 0.364 7.056 1.00 96.69 84 THR A N 1
ATOM 691 C CA . THR A 1 84 ? 12.397 -1.002 7.111 1.00 96.69 84 THR A CA 1
ATOM 692 C C . THR A 1 84 ? 13.516 -2.052 7.094 1.00 96.69 84 THR A C 1
ATOM 694 O O . THR A 1 84 ? 13.669 -2.774 6.104 1.00 96.69 84 THR A O 1
ATOM 697 N N . PRO A 1 85 ? 14.299 -2.194 8.182 1.00 96.06 85 PRO A N 1
ATOM 698 C CA . PRO A 1 85 ? 15.422 -3.135 8.238 1.00 96.06 85 PRO A CA 1
ATOM 699 C C . PRO A 1 85 ? 14.981 -4.608 8.182 1.00 96.06 85 PRO A C 1
ATOM 701 O O . PRO A 1 85 ? 15.805 -5.489 7.945 1.00 96.06 85 PRO A O 1
ATOM 704 N N . TYR A 1 86 ? 13.690 -4.884 8.385 1.00 96.44 86 TYR A N 1
ATOM 705 C CA . TYR A 1 86 ? 13.080 -6.212 8.283 1.00 96.44 86 TYR A CA 1
ATOM 706 C C . TYR A 1 86 ? 12.717 -6.627 6.845 1.00 96.44 86 TYR A C 1
ATOM 708 O O . TYR A 1 86 ? 12.376 -7.786 6.590 1.00 96.44 86 TYR A O 1
ATOM 716 N N . ALA A 1 87 ? 12.803 -5.710 5.880 1.00 96.31 87 ALA A N 1
ATOM 717 C CA . ALA A 1 87 ? 12.506 -5.973 4.477 1.00 96.31 87 ALA A CA 1
ATOM 718 C C . ALA A 1 87 ? 13.785 -6.204 3.656 1.00 96.31 87 ALA A C 1
ATOM 720 O O . ALA A 1 87 ? 14.859 -5.703 3.983 1.00 96.31 87 ALA A O 1
ATOM 721 N N . GLN A 1 88 ? 13.659 -6.961 2.564 1.00 96.38 88 GLN A N 1
ATOM 722 C CA . GLN A 1 88 ? 14.695 -7.088 1.541 1.00 96.38 88 GLN A CA 1
ATOM 723 C C . GLN A 1 88 ? 14.177 -6.464 0.248 1.00 96.38 88 GLN A C 1
ATOM 725 O O . GLN A 1 88 ? 13.093 -6.817 -0.213 1.00 96.38 88 GLN A O 1
ATOM 730 N N . PHE A 1 89 ? 14.981 -5.603 -0.372 1.00 96.38 89 PHE A N 1
ATOM 731 C CA . PHE A 1 89 ? 14.654 -4.998 -1.661 1.00 96.38 89 PHE A CA 1
ATOM 732 C C . PHE A 1 89 ? 15.654 -5.437 -2.726 1.00 96.38 89 PHE A C 1
ATOM 734 O O . PHE A 1 89 ? 16.868 -5.409 -2.509 1.00 96.38 89 PHE A O 1
ATOM 741 N N . LEU A 1 90 ? 15.144 -5.807 -3.897 1.00 96.38 90 LEU A N 1
ATOM 742 C CA . LEU A 1 90 ? 15.937 -6.052 -5.095 1.00 96.38 90 LEU A CA 1
ATOM 743 C C . LEU A 1 90 ? 15.471 -5.085 -6.177 1.00 96.38 90 LEU A C 1
ATOM 745 O O . LEU A 1 90 ? 14.353 -5.190 -6.668 1.00 96.38 90 LEU A O 1
ATOM 749 N N . PHE A 1 91 ? 16.334 -4.144 -6.537 1.00 95.69 91 PHE A N 1
ATOM 750 C CA . PHE A 1 91 ? 16.086 -3.207 -7.619 1.00 95.69 91 PHE A CA 1
ATOM 751 C C . PHE A 1 91 ? 16.913 -3.615 -8.835 1.00 95.69 91 PHE A C 1
ATOM 753 O O . PHE A 1 91 ? 18.134 -3.752 -8.736 1.00 95.69 91 PHE A O 1
ATOM 760 N N . LYS A 1 92 ? 16.248 -3.800 -9.975 1.00 94.44 92 LYS A N 1
ATOM 761 C CA . LYS A 1 92 ? 16.881 -4.091 -11.261 1.00 94.44 92 LYS A CA 1
ATOM 762 C C . LYS A 1 92 ? 16.396 -3.083 -12.291 1.00 94.44 92 LYS A C 1
ATOM 764 O O . LYS A 1 92 ? 15.198 -2.965 -12.518 1.00 94.44 92 LYS A O 1
ATOM 769 N N . PHE A 1 93 ? 17.333 -2.386 -12.913 1.00 94.19 93 PHE A N 1
ATOM 770 C CA . PHE A 1 93 ? 17.100 -1.594 -14.108 1.00 94.19 93 PHE A CA 1
ATOM 771 C C . PHE A 1 93 ? 17.747 -2.314 -15.288 1.00 94.19 93 PHE A C 1
ATOM 773 O O . PHE A 1 93 ? 18.938 -2.637 -15.234 1.00 94.19 93 PHE A O 1
ATOM 780 N N . LEU A 1 94 ? 16.944 -2.563 -16.320 1.00 92.75 94 LEU A N 1
ATOM 781 C CA . LEU A 1 94 ? 17.350 -3.209 -17.560 1.00 92.75 94 LEU A CA 1
ATOM 782 C C . LEU A 1 94 ? 17.178 -2.203 -18.701 1.00 92.75 94 LEU A C 1
ATOM 784 O O . LEU A 1 94 ? 16.119 -1.595 -18.836 1.00 92.75 94 LEU A O 1
ATOM 788 N N . SER A 1 95 ? 18.234 -2.014 -19.482 1.00 91.12 95 SER A N 1
ATOM 789 C CA . SER A 1 95 ? 18.269 -1.185 -20.684 1.00 91.12 95 SER A CA 1
ATOM 790 C C . SER A 1 95 ? 18.687 -2.053 -21.866 1.00 91.12 95 SER A C 1
ATOM 792 O O . SER A 1 95 ? 19.332 -3.082 -21.676 1.00 91.12 95 SER A O 1
ATOM 794 N N . ASP A 1 96 ? 18.385 -1.603 -23.083 1.00 88.44 96 ASP A N 1
ATOM 795 C CA . ASP A 1 96 ? 18.822 -2.263 -24.321 1.00 88.44 96 ASP A CA 1
ATOM 796 C C . ASP A 1 96 ? 20.346 -2.469 -24.377 1.00 88.44 96 ASP A C 1
ATOM 798 O O . ASP A 1 96 ? 20.830 -3.456 -24.925 1.00 88.44 96 ASP A O 1
ATOM 802 N N . ALA A 1 97 ? 21.117 -1.564 -23.763 1.00 88.81 97 ALA A N 1
ATOM 803 C CA . ALA A 1 97 ? 22.558 -1.715 -23.606 1.00 88.81 97 ALA A CA 1
ATOM 804 C C . ALA A 1 97 ? 22.890 -2.354 -22.249 1.00 88.81 97 ALA A C 1
ATOM 806 O O . ALA A 1 97 ? 22.743 -1.714 -21.204 1.00 88.81 97 ALA A O 1
ATOM 807 N N . ALA A 1 98 ? 23.417 -3.582 -22.271 1.00 83.81 98 ALA A N 1
ATOM 808 C CA . ALA A 1 98 ? 23.717 -4.361 -21.068 1.00 83.81 98 ALA A CA 1
ATOM 809 C C . ALA A 1 98 ? 24.658 -3.646 -20.076 1.00 83.81 98 ALA A C 1
ATOM 811 O O . ALA A 1 98 ? 24.499 -3.790 -18.866 1.00 83.81 98 ALA A O 1
ATOM 812 N N . GLU A 1 99 ? 25.584 -2.819 -20.566 1.00 84.62 99 GLU A N 1
ATOM 813 C CA . GLU A 1 99 ? 26.506 -2.018 -19.743 1.00 84.62 99 GLU A CA 1
ATOM 814 C C . GLU A 1 99 ? 25.792 -0.984 -18.855 1.00 84.62 99 GLU A C 1
ATOM 816 O O . GLU A 1 99 ? 26.323 -0.552 -17.833 1.00 84.62 99 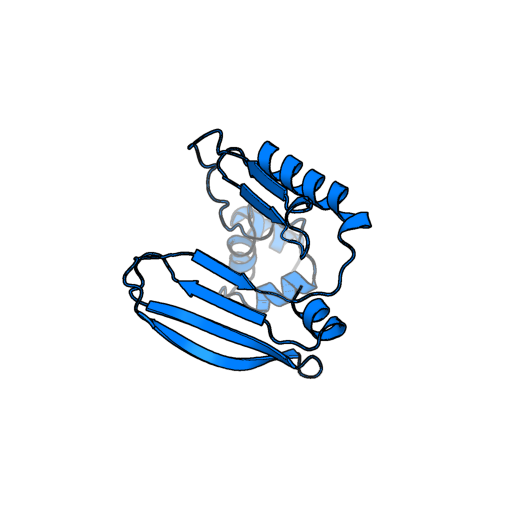GLU A O 1
ATOM 821 N N . LYS A 1 100 ? 24.570 -0.582 -19.227 1.00 86.12 100 LYS A N 1
ATOM 822 C CA . LYS A 1 100 ? 23.755 0.381 -18.472 1.00 86.12 100 LYS A CA 1
ATOM 823 C C . LYS A 1 100 ? 22.850 -0.291 -17.440 1.00 86.12 100 LYS A C 1
ATOM 825 O O . LYS A 1 100 ? 22.186 0.421 -16.677 1.00 86.12 100 LYS A O 1
ATOM 830 N N . ASN A 1 101 ? 22.821 -1.624 -17.403 1.00 91.62 101 ASN A N 1
ATOM 831 C CA . ASN A 1 101 ? 22.033 -2.372 -16.436 1.00 91.62 101 ASN A CA 1
ATOM 832 C C . ASN A 1 101 ? 22.535 -2.096 -15.019 1.00 91.62 101 ASN A C 1
ATOM 834 O O . ASN A 1 101 ? 23.730 -1.982 -14.755 1.00 91.62 101 ASN A O 1
ATOM 838 N N . LEU A 1 102 ? 21.603 -1.994 -14.079 1.00 92.31 102 LEU A N 1
ATOM 839 C CA . LEU A 1 102 ? 21.911 -1.738 -12.679 1.00 92.31 102 LEU A CA 1
ATOM 840 C C . LEU A 1 102 ? 21.136 -2.719 -11.816 1.00 92.31 102 LEU A C 1
ATOM 842 O O . LEU A 1 102 ? 19.910 -2.736 -11.851 1.00 92.31 102 LEU A O 1
ATOM 846 N N . THR A 1 103 ? 21.847 -3.486 -10.995 1.00 95.12 103 THR A N 1
ATOM 847 C CA . THR A 1 103 ? 21.238 -4.320 -9.956 1.00 95.12 103 THR A CA 1
ATOM 848 C C . THR A 1 103 ? 21.716 -3.849 -8.594 1.00 95.12 103 THR A C 1
ATOM 850 O O . THR A 1 103 ? 22.916 -3.773 -8.345 1.00 95.12 103 THR A O 1
ATOM 853 N N . ILE A 1 104 ? 20.780 -3.531 -7.704 1.00 95.38 104 ILE A N 1
ATOM 854 C CA . ILE A 1 104 ? 21.063 -3.148 -6.322 1.00 95.38 104 ILE A CA 1
ATOM 855 C C . ILE A 1 104 ? 20.226 -4.028 -5.402 1.00 95.38 104 ILE A C 1
ATOM 857 O O . ILE A 1 104 ? 19.005 -4.107 -5.536 1.00 95.38 104 ILE A O 1
ATOM 861 N N . LYS A 1 105 ? 20.894 -4.669 -4.443 1.00 96.94 105 LYS A N 1
ATOM 862 C CA . LYS A 1 105 ? 20.260 -5.467 -3.395 1.00 96.94 105 LYS A CA 1
ATOM 863 C C . LYS A 1 105 ? 20.431 -4.766 -2.051 1.00 96.94 105 LYS A C 1
ATOM 865 O O . LYS A 1 105 ? 21.554 -4.546 -1.607 1.00 96.94 105 LYS A O 1
ATOM 870 N N . PHE A 1 106 ? 19.318 -4.471 -1.390 1.00 95.75 106 PHE A N 1
ATOM 871 C CA . PHE A 1 106 ? 19.288 -4.047 0.005 1.00 95.75 106 PHE A CA 1
ATOM 872 C C . PHE A 1 106 ? 18.891 -5.256 0.849 1.00 95.75 106 PHE A C 1
ATOM 874 O O . PHE A 1 106 ? 17.732 -5.672 0.840 1.00 95.75 106 PHE A O 1
ATOM 881 N N . ALA A 1 107 ? 19.878 -5.871 1.501 1.00 95.94 107 ALA A N 1
ATOM 882 C CA . ALA A 1 107 ? 19.661 -7.049 2.331 1.00 95.94 107 ALA A CA 1
ATOM 883 C C . ALA A 1 107 ? 18.924 -6.691 3.628 1.00 95.94 107 ALA A C 1
ATOM 885 O O . ALA A 1 107 ? 19.166 -5.633 4.214 1.00 95.94 107 ALA A O 1
ATOM 886 N N . ARG A 1 108 ? 18.080 -7.620 4.086 1.00 96.25 108 ARG A N 1
ATOM 887 C CA . ARG A 1 108 ? 17.454 -7.569 5.409 1.00 96.25 108 ARG A CA 1
ATOM 888 C C . ARG A 1 108 ? 18.536 -7.476 6.495 1.00 96.25 108 ARG A C 1
ATOM 890 O O . ARG A 1 108 ? 19.579 -8.119 6.391 1.00 96.25 108 ARG A O 1
ATOM 897 N N . ARG A 1 109 ? 18.283 -6.669 7.527 1.00 95.56 109 ARG A N 1
ATOM 898 C CA . ARG A 1 109 ? 19.173 -6.444 8.681 1.00 95.56 109 ARG A CA 1
ATOM 899 C C . ARG A 1 109 ? 18.655 -7.041 9.988 1.00 95.56 109 ARG A C 1
ATOM 901 O O . ARG A 1 109 ? 19.454 -7.265 10.886 1.00 95.56 109 ARG A O 1
ATOM 908 N N . THR A 1 110 ? 17.354 -7.283 10.102 1.00 95.44 110 THR A N 1
ATOM 909 C CA . THR A 1 110 ? 16.737 -7.920 11.274 1.00 95.44 110 THR A CA 1
ATOM 910 C C . THR A 1 110 ? 15.571 -8.798 10.845 1.00 95.44 110 THR A C 1
ATOM 912 O O . THR A 1 110 ? 14.878 -8.460 9.892 1.00 95.44 110 THR A O 1
ATOM 915 N N . ASP A 1 111 ? 15.328 -9.900 11.546 1.00 95.12 111 ASP A N 1
ATOM 916 C CA . ASP A 1 111 ? 14.126 -10.724 11.359 1.00 95.12 111 ASP A CA 1
ATOM 917 C C . ASP A 1 111 ? 12.981 -10.319 12.303 1.00 95.12 111 ASP A C 1
ATOM 919 O O . ASP A 1 111 ? 11.875 -10.849 12.210 1.00 95.12 111 ASP A O 1
ATOM 923 N N . VAL A 1 112 ? 13.218 -9.348 13.193 1.00 95.69 112 VAL A N 1
ATOM 924 C CA . VAL A 1 112 ? 12.203 -8.839 14.120 1.00 95.69 112 VAL A CA 1
ATOM 925 C C . VAL A 1 112 ? 11.249 -7.905 13.374 1.00 95.69 112 VAL A C 1
ATOM 927 O O . VAL A 1 112 ? 11.630 -6.812 12.950 1.00 95.69 112 VAL A O 1
ATOM 930 N N . MET A 1 113 ? 9.996 -8.336 13.226 1.00 95.12 113 MET A N 1
ATOM 931 C CA . MET A 1 113 ? 8.925 -7.537 12.633 1.00 95.12 113 MET A CA 1
ATOM 932 C C . MET A 1 113 ? 8.254 -6.663 13.708 1.00 95.12 113 MET A C 1
ATOM 934 O O . MET A 1 113 ? 7.960 -7.172 14.793 1.00 95.12 113 MET A O 1
ATOM 938 N N . PRO A 1 114 ? 7.996 -5.367 13.444 1.00 95.12 114 PRO A N 1
ATOM 939 C CA . PRO A 1 114 ? 7.207 -4.540 14.353 1.00 95.12 114 PRO A CA 1
ATOM 940 C C . PRO A 1 114 ? 5.772 -5.081 14.488 1.00 95.12 114 PRO A C 1
ATOM 942 O O . PRO A 1 114 ? 5.285 -5.762 13.579 1.00 95.12 114 PRO A O 1
ATOM 945 N N . PRO A 1 115 ? 5.072 -4.774 15.594 1.00 95.25 115 PRO A N 1
ATOM 946 C CA . PRO A 1 115 ? 3.683 -5.182 15.761 1.00 95.25 115 PRO A CA 1
ATOM 947 C C . PRO A 1 115 ? 2.807 -4.595 14.649 1.00 95.25 115 PRO A C 1
ATOM 949 O O . PRO A 1 115 ? 2.985 -3.449 14.229 1.00 95.25 115 PRO A O 1
ATOM 952 N N . VAL A 1 116 ? 1.847 -5.391 14.178 1.00 94.62 116 VAL A N 1
ATOM 953 C CA . VAL A 1 116 ? 0.896 -4.969 13.144 1.00 94.62 116 VAL A CA 1
ATOM 954 C C . VAL A 1 116 ? 0.010 -3.850 13.706 1.00 94.62 116 VAL A C 1
ATOM 956 O O . VAL A 1 116 ? -0.485 -3.985 14.829 1.00 94.62 116 VAL A O 1
ATOM 959 N N . PRO A 1 117 ? -0.210 -2.751 12.960 1.00 94.56 117 PRO A N 1
ATOM 960 C CA . PRO A 1 117 ? -1.113 -1.697 13.401 1.00 94.56 117 PRO A CA 1
ATOM 961 C C . PRO A 1 117 ? -2.534 -2.244 13.569 1.00 94.56 117 PRO A C 1
ATOM 963 O O . PRO A 1 117 ? -3.051 -2.950 12.703 1.00 94.56 117 PRO A O 1
ATOM 966 N N . LEU A 1 118 ? -3.170 -1.900 14.687 1.00 93.00 118 LEU A N 1
ATOM 967 C CA . LEU A 1 118 ? -4.546 -2.288 14.980 1.00 93.00 118 LEU A CA 1
ATOM 968 C C . LEU A 1 118 ? -5.514 -1.231 14.448 1.00 93.00 118 LEU A C 1
ATOM 970 O O . LEU A 1 118 ? -5.267 -0.030 14.577 1.00 93.00 118 LEU A O 1
ATOM 974 N N . LEU A 1 119 ? -6.633 -1.680 13.877 1.00 91.12 119 LEU A N 1
ATOM 975 C CA . LEU A 1 119 ? -7.718 -0.783 13.497 1.00 91.12 119 LEU A CA 1
ATOM 976 C C . LEU A 1 119 ? -8.292 -0.133 14.761 1.00 91.12 119 LEU A C 1
ATOM 978 O O . LEU A 1 119 ? -8.709 -0.824 15.689 1.00 91.12 119 LEU A O 1
ATOM 982 N N . THR A 1 120 ? -8.325 1.196 14.779 1.00 90.81 120 THR A N 1
ATOM 983 C CA . THR A 1 120 ? -8.896 1.986 15.871 1.00 90.81 120 THR A CA 1
ATOM 984 C C . THR A 1 120 ? -10.050 2.842 15.364 1.00 90.81 120 THR A C 1
ATOM 986 O O . THR A 1 120 ? -10.123 3.159 14.176 1.00 90.81 120 THR A O 1
ATOM 989 N N . LYS A 1 121 ? -10.961 3.202 16.267 1.00 91.25 121 LYS A N 1
ATOM 990 C CA . LYS A 1 121 ? -12.094 4.083 15.963 1.00 91.25 121 LYS A CA 1
ATOM 991 C C . LYS A 1 121 ? -11.653 5.542 15.917 1.00 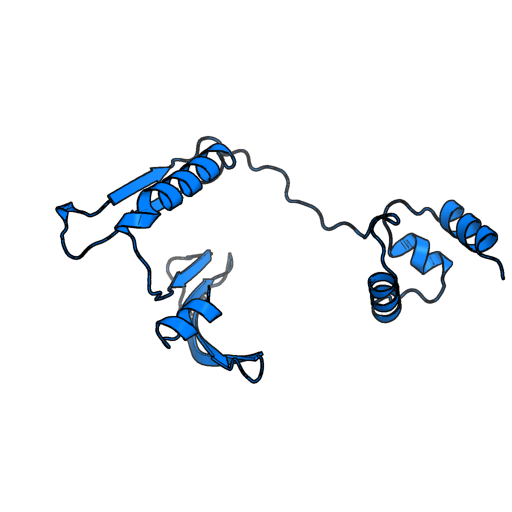91.25 121 LYS A C 1
ATOM 993 O O . LYS A 1 121 ? -10.508 5.876 16.224 1.00 91.25 121 LYS A O 1
ATOM 998 N N . HIS A 1 122 ? -12.571 6.420 15.534 1.00 92.44 122 HIS A N 1
ATOM 999 C CA . HIS A 1 122 ? -12.275 7.840 15.405 1.00 92.44 122 HIS A CA 1
ATOM 1000 C C . HIS A 1 122 ? -12.118 8.509 16.773 1.00 92.44 122 HIS A C 1
ATOM 1002 O O . HIS A 1 122 ? -12.906 8.280 17.690 1.00 92.44 122 HIS A O 1
ATOM 1008 N N . HIS A 1 123 ? -11.093 9.350 16.915 1.00 92.19 123 HIS A N 1
ATOM 1009 C CA . HIS A 1 123 ? -10.948 10.200 18.092 1.00 92.19 123 HIS A CA 1
ATOM 1010 C C . HIS A 1 123 ? -11.923 11.383 18.011 1.00 92.19 123 HIS A C 1
ATOM 1012 O O . HIS A 1 123 ? -11.982 11.994 16.943 1.00 92.19 123 HIS A O 1
ATOM 1018 N N . PRO A 1 124 ? -12.625 11.765 19.098 1.00 89.50 124 PRO A N 1
ATOM 1019 C CA . PRO A 1 124 ? -13.641 12.826 19.071 1.00 89.50 124 PRO A CA 1
ATOM 1020 C C . PRO A 1 124 ? -13.150 14.173 18.522 1.00 89.50 124 PRO A C 1
ATOM 1022 O O . PRO A 1 124 ? -13.896 14.881 17.859 1.00 89.50 124 PRO A O 1
ATOM 1025 N N . SER A 1 125 ? -11.875 14.517 18.734 1.00 89.75 125 SER A N 1
ATOM 1026 C CA . SER A 1 125 ? -11.292 15.768 18.218 1.00 89.75 125 SER A CA 1
ATOM 1027 C C . SER A 1 125 ? -11.058 15.783 16.704 1.00 89.75 125 SER A C 1
ATOM 1029 O O . SER A 1 125 ? -10.798 16.841 16.144 1.00 89.75 125 SER A O 1
ATOM 1031 N N . ALA A 1 126 ? -11.066 14.620 16.050 1.00 85.50 126 ALA A N 1
ATOM 1032 C CA . ALA A 1 126 ? -10.818 14.475 14.616 1.00 85.50 126 ALA A CA 1
ATOM 1033 C C . ALA A 1 126 ? -12.126 14.388 13.810 1.00 85.50 126 ALA A C 1
ATOM 1035 O O . ALA A 1 126 ? -12.114 14.000 12.642 1.00 85.50 126 ALA A O 1
ATOM 1036 N N . VAL A 1 127 ? -13.257 14.672 14.456 1.00 87.69 127 VAL A N 1
ATOM 1037 C CA . VAL A 1 127 ? -14.586 14.443 13.903 1.00 87.69 127 VAL A CA 1
ATOM 1038 C C . VAL A 1 127 ? -15.091 15.690 13.190 1.00 87.69 127 VAL A C 1
ATOM 1040 O O . VAL A 1 127 ? -15.097 16.780 13.751 1.00 87.69 127 VAL A O 1
ATOM 1043 N N . ASP A 1 128 ? -15.556 15.494 11.959 1.00 92.00 128 ASP A N 1
ATOM 1044 C CA . ASP A 1 128 ? -16.250 16.494 11.150 1.00 92.00 128 ASP A CA 1
ATOM 1045 C C . ASP A 1 128 ? -17.731 16.107 10.975 1.00 92.00 128 ASP A C 1
ATOM 1047 O O . ASP A 1 128 ? -18.108 14.939 11.099 1.00 92.00 128 ASP A O 1
ATOM 1051 N N . LEU A 1 129 ? -18.584 17.074 10.646 1.00 92.50 129 LEU A N 1
ATOM 1052 C CA . LEU A 1 129 ? -20.020 16.888 10.453 1.00 92.50 129 LEU A CA 1
ATOM 1053 C C . LEU A 1 129 ? -20.330 15.855 9.359 1.00 92.50 129 LEU A C 1
ATOM 1055 O O . LEU A 1 129 ? -21.277 15.077 9.496 1.00 92.50 129 LEU A O 1
ATOM 1059 N N . LEU A 1 130 ? -19.521 15.797 8.296 1.00 93.56 130 LEU A N 1
ATOM 1060 C CA . LEU A 1 130 ? -19.663 14.771 7.260 1.00 93.56 130 LEU A CA 1
ATOM 1061 C C . LEU A 1 130 ? -19.347 13.370 7.802 1.00 93.56 130 LEU A C 1
ATOM 1063 O O . LEU A 1 130 ? -20.054 12.412 7.484 1.00 93.56 130 LEU A O 1
ATOM 1067 N N . LEU A 1 131 ? -18.320 13.257 8.649 1.00 91.88 131 LEU A N 1
ATOM 1068 C CA . LEU A 1 131 ? -17.966 11.996 9.293 1.00 91.88 131 LEU A CA 1
ATOM 1069 C C . LEU A 1 131 ? -19.087 11.535 10.227 1.00 91.88 131 LEU A C 1
ATOM 1071 O O . LEU A 1 131 ? -19.470 10.374 10.164 1.00 91.88 131 LEU A O 1
ATOM 1075 N N . ILE A 1 132 ? -19.665 12.435 11.028 1.00 91.75 132 ILE A N 1
ATOM 1076 C CA . ILE A 1 132 ? -20.800 12.110 11.906 1.00 91.75 132 ILE A CA 1
ATOM 1077 C C . ILE A 1 132 ? -21.982 11.594 11.090 1.00 91.75 132 ILE A C 1
ATOM 1079 O O . ILE A 1 132 ? -22.516 10.536 11.407 1.00 91.75 132 ILE A O 1
ATOM 1083 N N . LYS A 1 133 ? -22.367 12.291 10.013 1.00 93.00 133 LYS A N 1
ATOM 1084 C CA . LYS A 1 133 ? -23.465 11.844 9.138 1.00 93.00 133 LYS A CA 1
ATOM 1085 C C . LYS A 1 133 ? -23.221 10.443 8.585 1.00 93.00 133 LYS A C 1
ATOM 1087 O O . LYS A 1 133 ? -24.137 9.622 8.566 1.00 93.00 133 LYS A O 1
ATOM 1092 N N . ARG A 1 134 ? -21.985 10.163 8.168 1.00 92.81 134 ARG A N 1
ATOM 1093 C CA . ARG A 1 134 ? -21.597 8.841 7.677 1.00 92.81 134 ARG A CA 1
ATOM 1094 C C . ARG A 1 134 ? -21.683 7.789 8.782 1.00 92.81 134 ARG A C 1
ATOM 1096 O O . ARG A 1 134 ? -22.329 6.771 8.585 1.00 92.81 134 ARG A O 1
ATOM 1103 N N . LEU A 1 135 ? -21.110 8.061 9.954 1.00 93.12 135 LEU A N 1
ATOM 1104 C CA . LEU A 1 135 ? -21.133 7.137 11.090 1.00 93.12 135 LEU A CA 1
ATOM 1105 C C . LEU A 1 135 ? -22.562 6.846 11.566 1.00 93.12 135 LEU A C 1
ATOM 1107 O O . LEU A 1 135 ? -22.864 5.706 11.888 1.00 93.12 135 LEU A O 1
ATOM 1111 N N . ILE A 1 136 ? -23.455 7.839 11.569 1.00 92.00 136 ILE A N 1
ATOM 1112 C CA . ILE A 1 136 ? -24.876 7.647 11.908 1.00 92.00 136 ILE A CA 1
ATOM 1113 C C . ILE A 1 136 ? -25.587 6.769 10.869 1.00 92.00 136 ILE A C 1
ATOM 1115 O O . ILE A 1 136 ? -26.478 6.007 11.227 1.00 92.00 136 ILE A O 1
ATOM 1119 N N . THR A 1 137 ? -25.203 6.863 9.594 1.00 92.62 137 THR A N 1
ATOM 1120 C CA . THR A 1 137 ? -25.784 6.025 8.531 1.00 92.62 137 THR A CA 1
ATOM 1121 C C . THR A 1 137 ? -25.273 4.582 8.611 1.00 92.62 137 THR A C 1
ATOM 1123 O O . THR A 1 137 ? -26.037 3.652 8.370 1.00 92.62 137 THR A O 1
ATOM 1126 N N . ASP A 1 138 ? -23.999 4.398 8.971 1.00 91.88 138 ASP A N 1
ATOM 1127 C CA . ASP A 1 138 ? -23.330 3.091 8.973 1.00 91.88 138 ASP A CA 1
ATOM 1128 C C . ASP A 1 138 ? -23.505 2.324 10.305 1.00 91.88 138 ASP A C 1
ATOM 1130 O O . ASP A 1 138 ? -23.367 1.099 10.342 1.00 91.88 138 ASP A O 1
ATOM 1134 N N . THR A 1 139 ? -23.779 3.018 11.417 1.00 92.12 139 THR A N 1
ATOM 1135 C CA . THR A 1 139 ? -23.851 2.404 12.752 1.00 92.12 139 THR A CA 1
ATOM 1136 C C . THR A 1 139 ? -25.076 1.508 12.919 1.00 92.12 139 THR A C 1
ATOM 1138 O O . THR A 1 139 ? -26.175 1.786 12.445 1.00 92.12 139 THR A O 1
ATOM 1141 N N . THR A 1 140 ? -24.914 0.447 13.706 1.00 91.12 140 THR A N 1
ATOM 1142 C CA . THR A 1 140 ? -26.023 -0.410 14.143 1.00 91.12 140 THR A CA 1
ATOM 1143 C C . THR A 1 140 ? -26.567 -0.008 15.519 1.00 91.12 140 THR A C 1
ATOM 1145 O O . THR A 1 140 ? -27.341 -0.762 16.113 1.00 91.12 140 THR A O 1
ATOM 1148 N N . LYS A 1 141 ? -26.096 1.102 16.111 1.00 91.75 141 LYS A N 1
ATOM 1149 C CA . LYS A 1 141 ? -26.458 1.503 17.478 1.00 91.75 141 LYS A CA 1
ATOM 1150 C C . LYS A 1 141 ? -27.745 2.338 17.486 1.00 91.75 141 LYS A C 1
ATOM 1152 O O . LYS A 1 141 ? -27.783 3.385 16.850 1.00 91.75 141 LYS A O 1
ATOM 1157 N N . PRO A 1 142 ? -28.788 1.922 18.231 1.00 86.69 142 PRO A N 1
ATOM 1158 C CA . PRO A 1 142 ? -30.103 2.562 18.175 1.00 86.69 142 PRO A CA 1
ATOM 1159 C C . PRO A 1 142 ? -30.192 3.907 18.904 1.00 86.69 142 PRO A C 1
ATOM 1161 O O . PRO A 1 142 ? -31.131 4.656 18.659 1.00 86.69 142 PRO A O 1
ATOM 1164 N N . ASN A 1 143 ? -29.283 4.210 19.837 1.00 90.56 143 ASN A N 1
ATOM 1165 C CA . ASN A 1 143 ? -29.363 5.423 20.651 1.00 90.56 143 ASN A CA 1
ATOM 1166 C C . ASN A 1 143 ? -28.052 6.220 20.653 1.00 90.56 143 ASN A C 1
ATOM 1168 O O . ASN A 1 143 ? -26.965 5.670 20.469 1.00 90.56 143 ASN A O 1
ATOM 1172 N N . LEU A 1 144 ? -28.177 7.531 20.890 1.00 90.62 144 LEU A N 1
ATOM 1173 C CA . LEU A 1 144 ? -27.066 8.486 20.851 1.00 90.62 144 LEU A CA 1
ATOM 1174 C C . LEU A 1 144 ? -25.966 8.156 21.872 1.00 90.62 144 LEU A C 1
ATOM 1176 O O . LEU A 1 144 ? -24.784 8.295 21.577 1.00 90.62 144 LEU A O 1
ATOM 1180 N N . LEU A 1 145 ? -26.345 7.657 23.050 1.00 91.75 145 LEU A N 1
ATOM 1181 C CA . LEU A 1 145 ? -25.407 7.237 24.092 1.00 91.75 145 LEU A CA 1
ATOM 1182 C C . LEU A 1 145 ? -24.508 6.099 23.599 1.00 91.75 145 LEU A C 1
ATOM 1184 O O . LEU A 1 145 ? -23.285 6.185 23.685 1.00 91.75 145 LEU A O 1
ATOM 1188 N N . GLN A 1 146 ? -25.106 5.042 23.046 1.00 91.75 146 GLN A N 1
ATOM 1189 C CA . GLN A 1 146 ? -24.373 3.901 22.502 1.00 91.75 146 GLN A CA 1
ATOM 1190 C C . GLN A 1 146 ? -23.572 4.294 21.267 1.00 91.75 146 GLN A C 1
ATOM 1192 O O . GLN A 1 146 ? -22.475 3.774 21.089 1.00 91.75 146 GLN A O 1
ATOM 1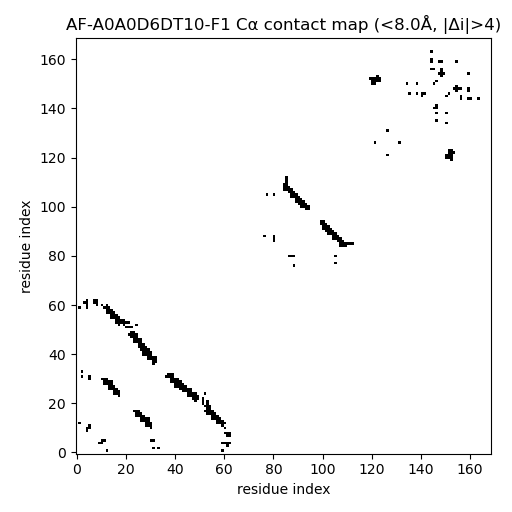197 N N . PHE A 1 147 ? -24.083 5.207 20.442 1.00 93.62 147 PHE A N 1
ATOM 1198 C CA . PHE A 1 147 ? -23.335 5.773 19.325 1.00 93.62 147 PHE A CA 1
ATOM 1199 C C . PHE A 1 147 ? -22.054 6.458 19.814 1.00 93.62 147 PHE A C 1
ATOM 1201 O O . PHE A 1 147 ? -20.962 6.079 19.402 1.00 93.62 147 PHE A O 1
ATOM 1208 N N . LEU A 1 148 ? -22.157 7.394 20.761 1.00 91.88 148 LEU A N 1
ATOM 1209 C CA . LEU A 1 148 ? -20.999 8.110 21.299 1.00 91.88 148 LEU A CA 1
ATOM 1210 C C . LEU A 1 148 ? -20.005 7.163 21.984 1.00 91.88 148 LEU A C 1
ATOM 1212 O O . LEU A 1 148 ? -18.801 7.275 21.776 1.00 91.88 148 LEU A O 1
ATOM 1216 N N . GLN A 1 149 ? -20.502 6.196 22.756 1.00 92.38 149 GLN A N 1
ATOM 1217 C CA . GLN A 1 149 ? -19.666 5.224 23.461 1.00 92.38 149 GLN A CA 1
ATOM 1218 C C . GLN A 1 149 ? -18.949 4.250 22.515 1.00 92.38 149 GLN A C 1
ATOM 1220 O O . GLN A 1 149 ? -17.827 3.824 22.791 1.00 92.38 149 GLN A O 1
ATOM 1225 N N . HIS A 1 150 ? -19.613 3.818 21.441 1.00 91.31 150 HIS A N 1
ATOM 1226 C CA . HIS A 1 150 ? -19.111 2.736 20.605 1.00 91.31 150 HIS A CA 1
ATOM 1227 C C . HIS A 1 150 ? -18.542 3.186 19.270 1.00 91.31 150 HIS A C 1
ATOM 1229 O O . HIS A 1 150 ? -17.772 2.410 18.731 1.00 91.31 150 HIS A O 1
ATOM 1235 N N . GLU A 1 151 ? -18.847 4.356 18.723 1.00 92.25 151 GLU A N 1
ATOM 1236 C CA . GLU A 1 151 ? -18.283 4.785 17.431 1.00 92.25 151 GLU A CA 1
ATOM 1237 C C . GLU A 1 151 ? -16.993 5.599 17.573 1.00 92.25 151 GLU A C 1
ATOM 1239 O O . GLU A 1 151 ? -16.216 5.706 16.623 1.00 92.25 151 GLU A O 1
ATOM 1244 N N . PHE A 1 152 ? -16.701 6.097 18.776 1.00 93.19 152 PHE A N 1
ATOM 1245 C CA . PHE A 1 152 ? -15.491 6.864 19.059 1.00 93.19 152 PHE A CA 1
ATOM 1246 C C . PHE A 1 152 ? -14.574 6.136 20.038 1.00 93.19 152 PHE A C 1
ATOM 1248 O O . PHE A 1 152 ? -15.011 5.357 20.886 1.00 93.19 152 PHE A O 1
ATOM 1255 N N . VAL A 1 153 ? -13.271 6.390 19.930 1.00 93.19 153 VAL A N 1
ATOM 1256 C CA . VAL A 1 153 ? -12.321 5.962 20.966 1.00 93.19 153 VAL A CA 1
ATOM 1257 C C . VAL A 1 153 ? -12.400 6.877 22.182 1.00 93.19 153 VAL A C 1
ATOM 1259 O O . VAL A 1 153 ? -12.655 8.073 22.066 1.00 93.19 153 VAL A O 1
ATOM 1262 N N . ASN A 1 154 ? -12.113 6.303 23.352 1.00 91.00 154 ASN A N 1
ATOM 1263 C CA . ASN A 1 154 ? -12.002 7.000 24.636 1.00 91.00 154 ASN A CA 1
ATOM 1264 C C . ASN A 1 154 ? -13.275 7.712 25.129 1.00 91.00 154 ASN A C 1
ATOM 1266 O O . ASN A 1 154 ? -13.195 8.522 26.049 1.00 91.00 154 ASN A O 1
ATOM 1270 N N . ILE A 1 155 ? -14.456 7.373 24.603 1.00 92.50 155 ILE A N 1
ATOM 1271 C CA . ILE A 1 155 ? -15.733 7.795 25.191 1.00 92.50 155 ILE A CA 1
ATOM 1272 C C . ILE A 1 155 ? -16.291 6.655 26.045 1.00 92.50 155 ILE A C 1
ATOM 1274 O O . ILE A 1 155 ? -16.781 5.643 25.547 1.00 92.50 155 ILE A O 1
ATOM 1278 N N . SER A 1 156 ? -16.216 6.820 27.364 1.00 93.06 156 SER A N 1
ATOM 1279 C CA . SER A 1 156 ? -16.911 5.936 28.300 1.00 93.06 156 SER A CA 1
ATOM 1280 C C . SER A 1 156 ? -18.401 6.282 28.353 1.00 93.06 156 SER A C 1
ATOM 1282 O O . SER A 1 156 ? -18.807 7.386 27.987 1.00 93.06 156 SER A O 1
ATOM 1284 N N . LYS A 1 157 ? -19.222 5.367 28.877 1.00 92.75 157 LYS A N 1
ATOM 1285 C CA . LYS A 1 157 ? -20.654 5.623 29.090 1.00 92.75 157 LYS A CA 1
ATOM 1286 C C . LYS A 1 157 ? -20.900 6.902 29.904 1.00 92.75 157 LYS A C 1
ATOM 1288 O O . LYS A 1 157 ? -21.693 7.735 29.493 1.00 92.75 157 LYS A O 1
ATOM 1293 N N . ALA A 1 158 ? -20.152 7.094 30.993 1.00 93.38 158 ALA A N 1
ATOM 1294 C CA . ALA A 1 158 ? -20.269 8.282 31.839 1.00 93.38 158 ALA A CA 1
ATOM 1295 C C . ALA A 1 158 ? -19.914 9.582 31.093 1.00 93.38 158 ALA A C 1
ATOM 1297 O O . ALA A 1 158 ? -20.544 10.613 31.316 1.00 93.38 158 ALA A O 1
ATOM 1298 N N . HIS A 1 159 ? -18.926 9.541 30.191 1.00 92.31 159 HIS A N 1
ATOM 1299 C CA . HIS A 1 159 ? -18.590 10.695 29.354 1.00 92.31 159 HIS A CA 1
ATOM 1300 C C . HIS A 1 159 ? -19.660 10.972 28.297 1.00 92.31 159 HIS A C 1
ATOM 1302 O O . HIS A 1 159 ? -19.983 12.135 28.078 1.00 92.31 159 HIS A O 1
ATOM 1308 N N . ALA A 1 160 ? -20.231 9.933 27.683 1.00 92.44 160 ALA A N 1
ATOM 1309 C CA . ALA A 1 160 ? -21.336 10.085 26.740 1.00 92.44 160 ALA A CA 1
ATOM 1310 C C . ALA A 1 160 ? -22.575 10.694 27.416 1.00 92.44 160 ALA A C 1
ATOM 1312 O O . ALA A 1 160 ? -23.123 11.662 26.899 1.00 92.44 160 ALA A O 1
ATOM 1313 N N . ASP A 1 161 ? -22.967 10.182 28.588 1.00 92.75 161 ASP A N 1
ATOM 1314 C CA . ASP A 1 161 ? -24.098 10.699 29.372 1.00 92.75 161 ASP A CA 1
ATOM 1315 C C . ASP A 1 161 ? -23.915 12.182 29.717 1.00 92.75 161 ASP A C 1
ATOM 1317 O O . ASP A 1 161 ? -24.821 12.994 29.531 1.00 92.75 161 ASP A O 1
ATOM 1321 N N . ARG A 1 162 ? -22.710 12.555 30.164 1.00 92.62 162 ARG A N 1
ATOM 1322 C CA . ARG A 1 162 ? -22.373 13.948 30.459 1.00 92.62 162 ARG A CA 1
ATOM 1323 C C . ARG A 1 162 ? -22.430 14.831 29.210 1.00 92.62 162 ARG A C 1
ATOM 1325 O O . ARG A 1 162 ? -22.990 15.918 29.278 1.00 92.62 162 ARG A O 1
ATOM 1332 N N . LEU A 1 163 ? -21.866 14.374 28.090 1.00 89.94 163 LEU A N 1
ATOM 1333 C CA . LEU A 1 163 ? -21.850 15.133 26.838 1.00 89.94 163 LEU A CA 1
ATOM 1334 C C . LEU A 1 163 ? -23.272 15.387 26.325 1.00 89.94 163 LEU A C 1
ATOM 1336 O O . LEU A 1 163 ? -23.586 16.503 25.929 1.00 89.94 163 LEU A O 1
ATOM 1340 N N . ILE A 1 164 ? -24.136 14.369 26.379 1.00 91.12 164 ILE A N 1
ATOM 1341 C CA . ILE A 1 164 ? -25.549 14.501 26.008 1.00 91.12 164 ILE A CA 1
ATOM 1342 C C . ILE A 1 164 ? -26.243 15.521 26.920 1.00 91.12 164 ILE A C 1
ATOM 1344 O O . ILE A 1 164 ? -26.972 16.375 26.429 1.00 91.12 164 ILE A O 1
ATOM 1348 N N . GLY A 1 165 ? -25.971 15.488 28.228 1.00 90.94 165 GLY A N 1
ATOM 1349 C CA . GLY A 1 165 ? -26.504 16.480 29.165 1.00 90.94 165 GLY A CA 1
ATOM 1350 C C . GLY A 1 165 ? -26.040 17.916 28.883 1.00 90.94 165 GLY A C 1
ATOM 1351 O O . GLY A 1 165 ? -26.824 18.849 29.033 1.00 90.94 165 GLY A O 1
ATOM 1352 N N . GLU A 1 166 ? -24.789 18.103 28.451 1.00 91.06 166 GLU A N 1
ATOM 1353 C CA . GLU A 1 166 ? -24.228 19.416 28.090 1.00 91.06 166 GLU A CA 1
ATOM 1354 C C . GLU A 1 166 ? -24.756 19.944 26.742 1.00 91.06 166 GLU A C 1
ATOM 1356 O O . GLU A 1 166 ? -24.848 21.157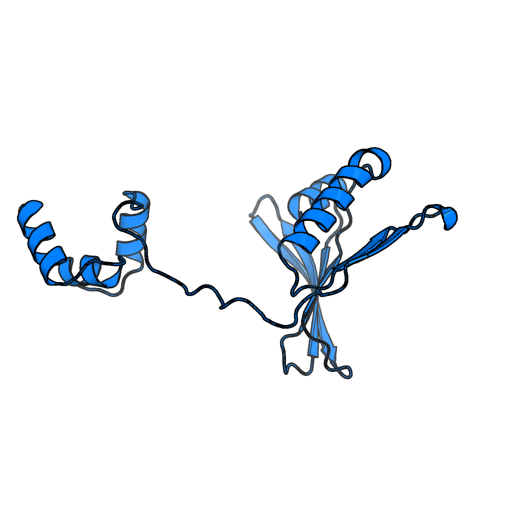 26.558 1.00 91.06 166 GLU A O 1
ATOM 1361 N N . MET A 1 167 ? -25.125 19.061 25.808 1.00 82.44 167 MET A N 1
ATOM 1362 C CA . MET A 1 167 ? -25.653 19.429 24.484 1.00 82.44 167 MET A CA 1
ATOM 1363 C C . MET A 1 167 ? -27.117 19.903 24.504 1.00 82.44 167 MET A C 1
ATOM 1365 O O . MET A 1 167 ? -27.580 20.455 23.506 1.00 82.44 167 MET A O 1
ATOM 1369 N N . GLY A 1 168 ? -27.808 19.766 25.640 1.00 72.38 168 GLY A N 1
ATOM 1370 C CA . GLY A 1 168 ? -29.201 20.178 25.814 1.00 72.38 168 GLY A CA 1
ATOM 1371 C C . GLY A 1 168 ? -30.221 19.140 25.314 1.00 72.38 168 GLY A C 1
ATOM 1372 O O . GLY A 1 168 ? -29.831 18.150 24.695 1.00 72.38 168 GLY A O 1
ATOM 1373 N N . PRO A 1 169 ? -31.516 19.324 25.645 1.00 56.00 169 PRO A N 1
ATOM 1374 C CA . PRO A 1 169 ? -32.601 18.457 25.181 1.00 56.00 169 PRO A CA 1
ATOM 1375 C C . PRO A 1 169 ? -32.829 18.526 23.666 1.00 56.00 169 PRO A C 1
ATOM 1377 O O . PRO A 1 169 ? -32.622 19.612 23.076 1.00 56.00 169 PRO A O 1
#

Nearest PDB structures (foldseek):
  1z5a-assembly1_B  TM=9.209E-01  e=6.189E-11  Saccharolobus shibatae
  1mx0-assembly1_A  TM=9.366E-01  e=2.159E-10  Saccharolobus shibatae
  1mx0-assembly3_E  TM=9.288E-01  e=1.917E-10  Saccharolobus shibatae
  1mu5-assembly1_A  TM=9.375E-01  e=2.292E-10  Saccharolobus shibatae
  2zbk-assembly1_B  TM=9.290E-01  e=2.334E-09  Saccharolobus shibatae

InterPro domains:
  IPR036890 Histidine kinase/HSP90-like ATPase superfamily [G3DSA:3.30.565.10] (1-118)

Mean predicted aligned error: 6.52 Å

Sequence (169 aa):
ALIWSKMSTGLPIDIKSSMKGQDYITFCRLDIDIHKNVPHIHLHEKRDNNDHWHGAEIQVIIEGNWTTHRSRILHYMRQMAVITPYAQFLFKFLSDAAEKNLTIKFARRTDVMPPVPLLTKHHPSAVDLLLIKRLITDTTKPNLLQFLQHEFVNISKAHADRLIGEMGP

Secondary structure (DSSP, 8-state):
-HHHHHHHH-PPEEEEEE-TT-SEEEEEEEEEETTTTEEEEEEEEEEE-TT---EEEEE------HHHHHHHHHHHHHHHHHH-TT--EEEEE--SSGGG-EEEEE------PPPPPPP--B-GGG--HHHHHHHHHH----SHHHHHHHHBTT--HHHHHHHHHHH--

Foldseek 3Di:
DQVQLCVAPVAWKWKWFDAQPDQK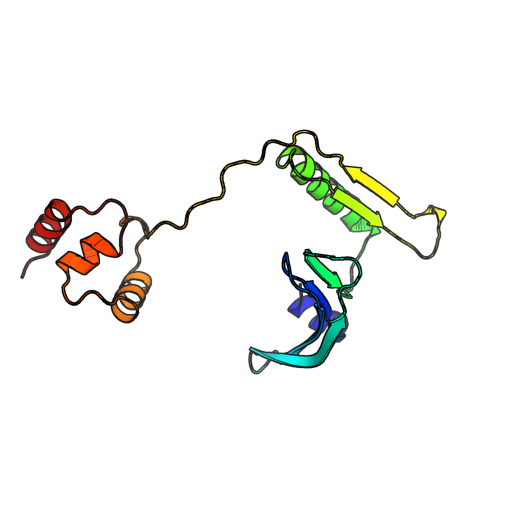IWIWGWHADPVVRDIDTPDIDIDGDPVSDHDMDIGTDHDDDCVVCVVVVVVVVVVVLVVCLLDKDWDWDDDPDNVPIDIDISDRDDVDDDDDDDDFAAAPVRDDPVNVVVLVVPDPDPDQLCSQCPRHPPQDSVNSVVVVVVVPD

Radius of gyration: 24.36 Å; Cα contacts (8 Å, |Δi|>4): 209; chains: 1; bounding box: 59×46×56 Å